Protein AF-A0ABD2LZQ4-F1 (afdb_monomer)

InterPro domains:
  IPR055937 Domain of unknown function DUF7515 [PF24359] (33-113)

Solvent-accessible surface area (backbone atoms only — not comparable to full-atom values): 9178 Å² total; per-residue (Å²): 135,81,89,85,83,87,80,88,77,83,78,74,74,76,78,70,75,54,80,58,60,62,54,53,48,51,51,50,51,54,54,51,51,50,52,49,51,52,52,52,54,46,49,53,29,59,74,35,86,90,30,27,74,32,71,66,57,44,47,53,52,42,27,72,76,69,74,50,64,60,50,63,50,31,39,74,74,72,32,97,34,43,66,52,49,56,70,29,80,91,30,60,78,41,53,44,80,44,73,44,97,88,71,45,42,33,41,26,46,42,73,49,84,91,46,41,62,61,54,52,51,51,52,52,52,49,54,52,51,53,52,50,52,51,53,52,53,54,51,53,56,53,63,67,66,70,76,74,81,81,82,88,126

Sequence (153 aa):
MSSRFSTSDESSSSSRCSPNSYFDFVSGILSNQLKKFRSQIFQTLQSQFLGYESLSSLINAFVSDYGFDPVIRAKAFGYYSLYEFLASDYMKGLVFINFKDNGEAIFKAIPGDESKHIFIEQRIWHYYREKKSHQLFRRRCRSIGSHNGRPNF

Radius of gyration: 30.27 Å; Cα contacts (8 Å, |Δi|>4): 108; chains: 1; bounding box: 125×45×64 Å

Structure (mmCIF, N/CA/C/O backbone):
data_AF-A0ABD2LZQ4-F1
#
_entry.id   AF-A0ABD2LZQ4-F1
#
loop_
_atom_site.group_PDB
_atom_site.id
_atom_site.type_symbol
_atom_site.label_atom_id
_atom_site.label_alt_id
_atom_site.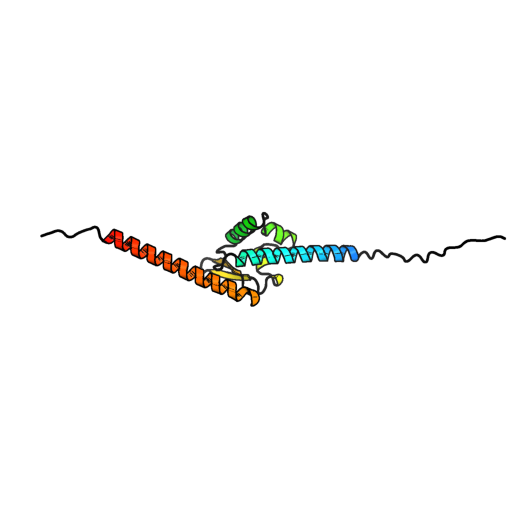label_comp_id
_atom_site.label_asym_id
_atom_site.label_entity_id
_atom_site.label_seq_id
_atom_site.pdbx_PDB_ins_code
_atom_site.Cartn_x
_atom_site.Cartn_y
_atom_site.Cartn_z
_atom_site.occupancy
_atom_site.B_iso_or_equiv
_atom_site.auth_seq_id
_atom_site.auth_comp_id
_atom_site.auth_asym_id
_atom_site.auth_atom_id
_atom_site.pdbx_PDB_model_num
ATOM 1 N N . MET A 1 1 ? 79.810 -10.611 -15.199 1.00 37.62 1 MET A N 1
ATOM 2 C CA . MET A 1 1 ? 79.661 -9.973 -16.523 1.00 37.62 1 MET A CA 1
ATOM 3 C C . MET A 1 1 ? 78.439 -10.564 -17.212 1.00 37.62 1 MET A C 1
ATOM 5 O O . MET A 1 1 ? 78.329 -11.779 -17.222 1.00 37.62 1 MET A O 1
ATOM 9 N N . SER A 1 2 ? 77.568 -9.674 -17.709 1.00 38.22 2 SER A N 1
ATOM 10 C CA . SER A 1 2 ? 76.556 -9.797 -18.784 1.00 38.22 2 SER A CA 1
ATOM 11 C C . SER A 1 2 ? 75.578 -10.984 -18.777 1.00 38.22 2 SER A C 1
ATOM 13 O O . SER A 1 2 ? 75.966 -12.113 -19.026 1.00 38.22 2 SER A O 1
ATOM 15 N N . SER A 1 3 ? 74.305 -10.745 -18.417 1.00 39.12 3 SER A N 1
ATOM 16 C CA . SER A 1 3 ? 73.152 -10.381 -19.292 1.00 39.12 3 SER A CA 1
ATOM 17 C C . SER A 1 3 ? 72.548 -11.612 -19.995 1.00 39.12 3 SER A C 1
ATOM 19 O O . SER A 1 3 ? 73.292 -12.349 -20.624 1.00 39.12 3 SER A O 1
ATOM 21 N N . ARG A 1 4 ? 71.233 -11.868 -19.990 1.00 50.31 4 ARG A N 1
ATOM 22 C CA . ARG A 1 4 ? 70.192 -11.037 -20.626 1.00 50.31 4 ARG A CA 1
ATOM 23 C C . ARG A 1 4 ? 68.776 -11.345 -20.107 1.00 50.31 4 ARG A C 1
ATOM 25 O O . ARG A 1 4 ? 68.478 -12.455 -19.687 1.00 50.31 4 ARG A O 1
ATOM 32 N N . PHE A 1 5 ? 67.950 -10.308 -20.212 1.00 47.84 5 PHE A N 1
ATOM 33 C CA . PHE A 1 5 ? 66.497 -10.220 -20.052 1.00 47.84 5 PHE A CA 1
ATOM 34 C C . PHE A 1 5 ? 65.689 -10.900 -21.181 1.00 47.84 5 PHE A C 1
ATOM 36 O O . PHE A 1 5 ? 66.214 -11.094 -22.278 1.00 47.84 5 PHE A O 1
ATOM 43 N N . SER A 1 6 ? 64.382 -11.047 -20.897 1.00 41.19 6 SER A N 1
ATOM 44 C CA . SER A 1 6 ? 63.215 -11.232 -21.792 1.00 41.19 6 SER A CA 1
ATOM 45 C C . SER A 1 6 ? 62.926 -12.673 -22.246 1.00 41.19 6 SER A C 1
ATOM 47 O O . SER A 1 6 ? 63.803 -13.367 -22.735 1.00 41.19 6 SER A O 1
ATOM 49 N N . THR A 1 7 ? 61.701 -13.186 -22.116 1.00 43.28 7 THR A N 1
ATOM 50 C CA . THR A 1 7 ? 60.452 -12.603 -22.637 1.00 43.28 7 THR A CA 1
ATOM 51 C C . THR A 1 7 ? 59.220 -13.007 -21.822 1.00 43.28 7 THR A C 1
ATOM 53 O O . THR A 1 7 ? 59.139 -14.092 -21.255 1.00 43.28 7 THR A O 1
ATOM 56 N N . SER A 1 8 ? 58.282 -12.068 -21.766 1.00 48.47 8 SER A N 1
ATOM 57 C CA . SER A 1 8 ? 56.911 -12.201 -21.299 1.00 48.47 8 SER A CA 1
ATOM 58 C C . SER A 1 8 ? 56.132 -13.171 -22.184 1.00 48.47 8 SER A C 1
ATOM 60 O O . SER A 1 8 ? 56.178 -13.015 -23.399 1.00 48.47 8 SER A O 1
ATOM 62 N N . ASP A 1 9 ? 55.343 -14.061 -21.586 1.00 47.47 9 ASP A N 1
ATOM 63 C CA . ASP A 1 9 ? 54.133 -14.561 -22.234 1.00 47.47 9 ASP A CA 1
ATOM 64 C C . ASP A 1 9 ? 52.939 -14.192 -21.359 1.00 47.47 9 ASP A C 1
ATOM 66 O O . ASP A 1 9 ? 52.665 -14.774 -20.305 1.00 47.47 9 ASP A O 1
ATOM 70 N N . GLU A 1 10 ? 52.257 -13.142 -21.811 1.00 49.28 10 GLU A N 1
ATOM 71 C CA . GLU A 1 10 ? 50.905 -12.809 -21.414 1.00 49.28 10 GLU A CA 1
ATOM 72 C C . GLU A 1 10 ? 50.002 -13.994 -21.759 1.00 49.28 10 GLU A C 1
ATOM 74 O O . GLU A 1 10 ? 49.526 -14.141 -22.882 1.00 49.28 10 GLU A O 1
ATOM 79 N N . SER A 1 11 ? 49.699 -14.836 -20.774 1.00 43.41 11 SER A N 1
ATOM 80 C CA . SER A 1 11 ? 48.444 -15.574 -20.832 1.00 43.41 11 SER A CA 1
ATOM 81 C C . SER A 1 11 ? 47.339 -14.557 -20.615 1.00 43.41 11 SER A C 1
ATOM 83 O O . SER A 1 11 ? 46.961 -14.260 -19.482 1.00 43.41 11 SER A O 1
ATOM 85 N N . SER A 1 12 ? 46.883 -13.980 -21.727 1.00 49.00 12 SER A N 1
ATOM 86 C CA . SER A 1 12 ? 45.681 -13.174 -21.823 1.00 49.00 12 SER A CA 1
ATOM 87 C C . SER A 1 12 ? 44.546 -13.961 -21.176 1.00 49.00 12 SER A C 1
ATOM 89 O O . SER A 1 12 ? 43.913 -14.816 -21.800 1.00 49.00 12 SER A O 1
ATOM 91 N N . SER A 1 13 ? 44.285 -13.692 -19.897 1.00 44.50 13 SER A N 1
ATOM 92 C CA . SER A 1 13 ? 43.006 -14.026 -19.309 1.00 44.50 13 SER A CA 1
ATOM 93 C C . SER A 1 13 ? 42.024 -13.158 -20.067 1.00 44.50 13 SER A C 1
ATOM 95 O O . SER A 1 13 ? 41.920 -11.951 -19.863 1.00 44.50 13 SER A O 1
ATOM 97 N N . SER A 1 14 ? 41.379 -13.773 -21.056 1.00 46.53 14 SER A N 1
ATOM 98 C CA . SER A 1 14 ? 40.244 -13.187 -21.730 1.00 46.53 14 SER A CA 1
ATOM 99 C C . SER A 1 14 ? 39.285 -12.774 -20.622 1.00 46.53 14 SER A C 1
ATOM 101 O O . SER A 1 14 ? 38.585 -13.627 -20.062 1.00 46.53 14 SER A O 1
ATOM 103 N N . SER A 1 15 ? 39.267 -11.488 -20.271 1.00 43.12 15 SER A N 1
ATOM 104 C CA . SER A 1 15 ? 38.146 -10.895 -19.575 1.00 43.12 15 SER A CA 1
ATOM 105 C C . SER A 1 15 ? 37.020 -10.936 -20.594 1.00 43.12 15 SER A C 1
ATOM 107 O O . SER A 1 15 ? 36.720 -10.003 -21.333 1.00 43.12 15 SER A O 1
ATOM 109 N N . ARG A 1 16 ? 36.408 -12.119 -20.686 1.00 44.91 16 ARG A N 1
ATOM 110 C CA . ARG A 1 16 ? 35.049 -12.261 -21.156 1.00 44.91 16 ARG A CA 1
ATOM 111 C C . ARG A 1 16 ? 34.251 -11.439 -20.158 1.00 44.91 16 ARG A C 1
ATOM 113 O O . ARG A 1 16 ? 33.797 -11.967 -19.144 1.00 44.91 16 ARG A O 1
ATOM 120 N N . CYS A 1 17 ? 34.150 -10.134 -20.406 1.00 44.75 17 CYS A N 1
ATOM 121 C CA . CYS A 1 17 ? 33.062 -9.310 -19.920 1.00 44.75 17 CYS A CA 1
ATOM 122 C C . CYS A 1 17 ? 31.813 -10.022 -20.414 1.00 44.75 17 CYS A C 1
ATOM 124 O O . CYS A 1 17 ? 31.385 -9.860 -21.554 1.00 44.75 17 CYS A O 1
ATOM 126 N N . SER A 1 18 ? 31.340 -10.951 -19.589 1.00 47.12 18 SER A N 1
ATOM 127 C CA . SER A 1 18 ? 30.172 -11.742 -19.890 1.00 47.12 18 SER A CA 1
ATOM 128 C C . SER A 1 18 ? 29.033 -10.733 -19.935 1.00 47.12 18 SER A C 1
ATOM 130 O O . SER A 1 18 ? 28.819 -10.050 -18.931 1.00 47.12 18 SER A O 1
ATOM 132 N N . PRO A 1 19 ? 28.319 -10.595 -21.061 1.00 50.84 19 PRO A N 1
ATOM 133 C CA . PRO A 1 19 ? 27.265 -9.591 -21.218 1.00 50.84 19 PRO A CA 1
ATOM 134 C C . PRO A 1 19 ? 26.130 -9.727 -20.182 1.00 50.84 19 PRO A C 1
ATOM 136 O O . PRO A 1 19 ? 25.317 -8.819 -20.039 1.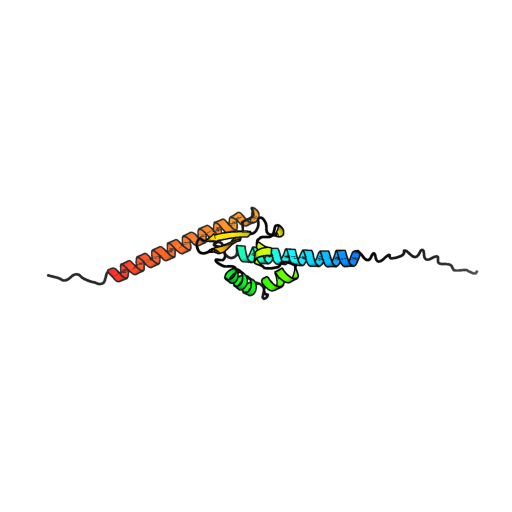00 50.84 19 PRO A O 1
ATOM 139 N N . ASN A 1 20 ? 26.125 -10.807 -19.391 1.00 53.94 20 ASN A N 1
ATOM 140 C CA . ASN A 1 20 ? 25.245 -11.006 -18.243 1.00 53.94 20 ASN A CA 1
ATOM 141 C C . ASN A 1 20 ? 25.549 -10.124 -17.020 1.00 53.94 20 ASN A C 1
ATOM 143 O O . ASN A 1 20 ? 24.614 -9.808 -16.294 1.00 53.94 20 ASN A O 1
ATOM 147 N N . SER A 1 21 ? 26.785 -9.664 -16.773 1.00 63.16 21 SER A N 1
ATOM 148 C CA . SER A 1 21 ? 27.085 -9.002 -15.484 1.00 63.16 21 SER A CA 1
ATOM 149 C C . SER A 1 21 ? 26.394 -7.642 -15.322 1.00 63.16 21 SER A C 1
ATOM 151 O O . SER A 1 21 ? 26.048 -7.248 -14.210 1.00 63.16 21 SER A O 1
ATOM 153 N N . TYR A 1 22 ? 26.172 -6.921 -16.426 1.00 60.66 22 TYR A N 1
ATOM 154 C CA . TYR A 1 22 ? 25.421 -5.664 -16.422 1.00 60.66 22 TYR A CA 1
ATOM 155 C C . TYR A 1 22 ? 23.925 -5.910 -16.216 1.00 60.66 22 TYR A C 1
ATOM 157 O O . TYR A 1 22 ? 23.288 -5.209 -15.433 1.00 60.66 22 TYR A O 1
ATOM 165 N N . PHE A 1 23 ? 23.371 -6.932 -16.875 1.00 66.44 23 PHE A N 1
ATOM 166 C CA . PHE A 1 23 ? 21.966 -7.299 -16.722 1.00 66.44 23 PHE A CA 1
ATOM 167 C C . PHE A 1 23 ? 21.662 -7.778 -15.297 1.00 66.44 23 PHE A C 1
ATOM 169 O O . PHE A 1 23 ? 20.668 -7.352 -14.709 1.00 66.44 23 PHE A O 1
ATOM 176 N N . ASP A 1 24 ? 22.555 -8.569 -14.702 1.00 68.88 24 ASP A N 1
ATOM 177 C CA . ASP A 1 24 ? 22.450 -9.025 -13.313 1.00 68.88 24 ASP A CA 1
ATOM 178 C C . ASP A 1 24 ? 22.547 -7.852 -12.324 1.00 68.88 24 ASP A C 1
ATOM 180 O O . ASP A 1 24 ? 21.774 -7.769 -11.367 1.00 68.88 24 ASP A O 1
ATOM 184 N N . PHE A 1 25 ? 23.438 -6.888 -12.580 1.00 69.50 25 PHE A N 1
ATOM 185 C CA . PHE A 1 25 ? 23.567 -5.674 -11.770 1.00 69.50 25 PHE A CA 1
ATOM 186 C C . PHE A 1 25 ? 22.326 -4.773 -11.851 1.00 69.50 25 PHE A C 1
ATOM 188 O O . PHE A 1 25 ? 21.798 -4.346 -10.821 1.00 69.50 25 PHE A O 1
ATOM 195 N N . VAL A 1 26 ? 21.823 -4.510 -13.061 1.00 68.31 26 VAL A N 1
ATOM 196 C CA . VAL A 1 26 ? 20.615 -3.700 -13.292 1.00 68.31 26 VAL A CA 1
ATOM 197 C C . VAL A 1 26 ? 19.385 -4.378 -12.689 1.00 68.31 26 VAL A C 1
ATOM 199 O O . VAL A 1 26 ? 18.600 -3.719 -12.003 1.00 68.31 26 VAL A O 1
ATOM 202 N N . SER A 1 27 ? 19.261 -5.697 -12.849 1.00 69.38 27 SER A N 1
ATOM 203 C CA . SER A 1 27 ? 18.219 -6.505 -12.202 1.00 69.38 27 SER A CA 1
ATOM 204 C C . SER A 1 27 ? 18.321 -6.433 -10.677 1.00 69.38 27 SER A C 1
ATOM 206 O O . SER A 1 27 ? 17.313 -6.255 -9.989 1.00 69.38 27 SER A O 1
ATOM 208 N N . GLY A 1 28 ? 19.542 -6.471 -10.136 1.00 75.44 28 GLY A N 1
ATOM 209 C CA . GLY A 1 28 ? 19.817 -6.267 -8.716 1.00 75.44 28 GLY A CA 1
ATOM 210 C C . GLY A 1 28 ? 19.331 -4.906 -8.212 1.00 75.44 28 GLY A C 1
ATOM 211 O O . GLY A 1 28 ? 18.591 -4.844 -7.226 1.00 75.44 28 GLY A O 1
ATOM 212 N N . ILE A 1 29 ? 19.665 -3.818 -8.910 1.00 77.69 29 ILE A N 1
ATOM 213 C CA . ILE A 1 29 ? 19.224 -2.459 -8.555 1.00 77.69 29 ILE A CA 1
ATOM 214 C C . ILE A 1 29 ? 17.702 -2.335 -8.612 1.00 77.69 29 ILE A C 1
ATOM 216 O O . ILE A 1 29 ? 17.099 -1.856 -7.649 1.00 77.69 29 ILE A O 1
ATOM 220 N N . LEU A 1 30 ? 17.078 -2.773 -9.708 1.00 76.38 30 LEU A N 1
ATOM 221 C CA . LEU A 1 30 ? 15.624 -2.729 -9.880 1.00 76.38 30 LEU A CA 1
ATOM 222 C C . LEU A 1 30 ? 14.919 -3.505 -8.766 1.00 76.38 30 LEU A C 1
ATOM 224 O O . LEU A 1 30 ? 13.976 -2.992 -8.162 1.00 76.38 30 LEU A O 1
ATOM 228 N N . SER A 1 31 ? 15.430 -4.689 -8.414 1.00 86.19 31 SER A N 1
ATOM 229 C CA . SER A 1 31 ? 14.885 -5.492 -7.317 1.00 86.19 31 SER A CA 1
ATOM 230 C C . SER A 1 31 ? 14.995 -4.782 -5.962 1.00 86.19 31 SER A C 1
ATOM 232 O O . SER A 1 31 ? 14.064 -4.830 -5.157 1.00 86.19 31 SER A O 1
ATOM 234 N N . ASN A 1 32 ? 16.096 -4.068 -5.711 1.00 91.94 32 ASN A N 1
ATOM 235 C CA . ASN A 1 32 ? 16.297 -3.321 -4.471 1.00 91.94 32 ASN A CA 1
ATOM 236 C C . ASN A 1 32 ? 15.392 -2.089 -4.395 1.00 91.94 32 ASN A C 1
ATOM 238 O O . ASN A 1 32 ? 14.821 -1.811 -3.339 1.00 91.94 32 ASN A O 1
ATOM 242 N N . GLN A 1 33 ? 15.214 -1.373 -5.505 1.00 94.12 33 GLN A N 1
ATOM 243 C CA . GLN A 1 33 ? 14.285 -0.247 -5.566 1.00 94.12 33 GLN A CA 1
ATOM 244 C C . GLN A 1 33 ? 12.832 -0.702 -5.396 1.00 94.12 33 GLN A C 1
ATOM 246 O O . GLN A 1 33 ? 12.085 -0.055 -4.662 1.00 94.12 33 GLN A O 1
ATOM 251 N N . LEU A 1 34 ? 12.445 -1.834 -5.991 1.00 94.56 34 LEU A N 1
ATOM 252 C CA . LEU A 1 34 ? 11.115 -2.418 -5.819 1.00 94.56 34 LEU A CA 1
ATOM 253 C C . LEU A 1 34 ? 10.871 -2.857 -4.366 1.00 94.56 34 LEU A C 1
ATOM 255 O O . LEU A 1 34 ? 9.823 -2.551 -3.798 1.00 94.56 34 LEU A O 1
ATOM 259 N N . LYS A 1 35 ? 11.861 -3.494 -3.722 1.00 94.88 35 LYS A N 1
ATOM 260 C CA . LYS A 1 35 ? 11.807 -3.826 -2.285 1.00 94.88 35 LYS A CA 1
ATOM 261 C C . LYS A 1 35 ? 11.642 -2.576 -1.424 1.00 94.88 35 LYS A C 1
ATOM 263 O O . LYS A 1 35 ? 10.816 -2.572 -0.515 1.00 94.88 35 LYS A O 1
ATOM 268 N N . LYS A 1 36 ? 12.398 -1.511 -1.717 1.00 96.25 36 LYS A N 1
ATOM 269 C CA . LYS A 1 36 ? 12.283 -0.230 -1.006 1.00 96.25 36 LYS A CA 1
ATOM 270 C C . LYS A 1 36 ? 10.890 0.370 -1.178 1.00 96.25 36 LYS A C 1
ATOM 272 O O . LYS A 1 36 ? 10.282 0.750 -0.184 1.00 96.25 36 LYS A O 1
ATOM 277 N N . PHE A 1 37 ? 10.371 0.392 -2.404 1.00 97.06 37 PHE A N 1
ATOM 278 C CA . PHE A 1 37 ? 9.029 0.887 -2.699 1.00 97.06 37 PHE A CA 1
ATOM 279 C C . PHE A 1 37 ? 7.949 0.103 -1.941 1.00 97.06 37 PHE A C 1
ATOM 281 O O . PHE A 1 37 ? 7.089 0.705 -1.301 1.00 97.06 37 PHE A O 1
ATOM 288 N N . ARG A 1 38 ? 8.049 -1.232 -1.909 1.00 96.00 38 ARG A N 1
ATOM 289 C CA . ARG A 1 38 ? 7.184 -2.082 -1.079 1.00 96.00 38 ARG A CA 1
ATOM 290 C C . ARG A 1 38 ? 7.233 -1.688 0.393 1.00 96.00 38 ARG A C 1
ATOM 292 O O . ARG A 1 38 ? 6.182 -1.529 1.009 1.00 96.00 38 ARG A O 1
ATOM 299 N N . SER A 1 39 ? 8.430 -1.547 0.958 1.00 95.38 39 SER A N 1
ATOM 300 C CA . SER A 1 39 ? 8.588 -1.179 2.367 1.00 95.38 39 SER A CA 1
ATOM 301 C C . SER A 1 39 ? 7.979 0.187 2.670 1.00 95.38 39 SER A C 1
ATOM 303 O O . SER A 1 39 ? 7.324 0.330 3.693 1.00 95.38 39 SER A O 1
ATOM 305 N N . GLN A 1 40 ? 8.138 1.162 1.772 1.00 96.94 40 GLN A N 1
ATOM 306 C CA . GLN A 1 40 ? 7.539 2.491 1.913 1.00 96.94 40 GLN A CA 1
ATOM 307 C C . GLN A 1 40 ? 6.008 2.423 1.907 1.00 96.94 40 GLN A C 1
ATOM 309 O O . GLN A 1 40 ? 5.363 2.953 2.804 1.00 96.94 40 GLN A O 1
ATOM 314 N N . ILE A 1 41 ? 5.420 1.696 0.951 1.00 96.88 41 ILE A N 1
ATOM 315 C CA . ILE A 1 41 ? 3.963 1.506 0.883 1.00 96.88 41 ILE A CA 1
ATOM 316 C C . ILE A 1 41 ? 3.442 0.849 2.164 1.00 96.88 41 ILE A C 1
ATOM 318 O O . ILE A 1 41 ? 2.442 1.286 2.733 1.00 96.88 41 ILE A O 1
ATOM 322 N N . PHE A 1 42 ? 4.130 -0.189 2.638 1.00 95.06 42 PHE A N 1
ATOM 323 C CA . PHE A 1 42 ? 3.743 -0.884 3.858 1.00 95.06 42 PHE A CA 1
ATOM 324 C C . PHE A 1 42 ? 3.877 0.003 5.102 1.00 95.06 42 PHE A C 1
ATOM 326 O O . PHE A 1 42 ? 2.975 0.010 5.933 1.00 95.06 42 PHE A O 1
ATOM 333 N N . GLN A 1 43 ? 4.941 0.801 5.210 1.00 93.19 43 GLN A N 1
ATOM 334 C CA . GLN A 1 43 ? 5.121 1.764 6.300 1.00 93.19 43 GLN A CA 1
ATOM 335 C C . GLN A 1 43 ? 4.019 2.826 6.320 1.00 93.19 43 GLN A C 1
ATOM 337 O O . GLN A 1 43 ? 3.461 3.092 7.385 1.00 93.19 43 GLN A O 1
ATOM 342 N N . THR A 1 44 ? 3.637 3.373 5.161 1.00 95.56 44 THR A N 1
ATOM 343 C CA . THR A 1 44 ? 2.484 4.281 5.073 1.00 95.56 44 THR A CA 1
ATOM 344 C C . THR A 1 44 ? 1.224 3.595 5.593 1.00 95.56 44 THR A C 1
ATOM 346 O O . THR A 1 44 ? 0.553 4.132 6.469 1.00 95.56 44 THR A O 1
ATOM 349 N N . LEU A 1 45 ? 0.940 2.361 5.160 1.00 94.12 45 LEU A N 1
ATOM 350 C CA . LEU A 1 45 ? -0.203 1.582 5.657 1.00 94.12 45 LEU A CA 1
ATOM 351 C C . LEU A 1 45 ? -0.157 1.321 7.174 1.00 94.12 45 LEU A C 1
ATOM 353 O O . LEU A 1 45 ? -1.205 1.288 7.814 1.00 94.12 45 LEU A O 1
ATOM 357 N N . GLN A 1 46 ? 1.031 1.150 7.758 1.00 91.50 46 GLN A N 1
ATOM 358 C CA . GLN A 1 46 ? 1.225 0.965 9.204 1.00 91.50 46 GLN A CA 1
ATOM 359 C C . GLN A 1 46 ? 1.049 2.254 10.018 1.00 91.50 46 GLN A C 1
ATOM 361 O O . GLN A 1 46 ? 0.771 2.189 11.218 1.00 91.50 46 GLN A O 1
ATOM 366 N N . SER A 1 47 ? 1.204 3.422 9.391 1.00 89.88 47 SER A N 1
ATOM 367 C CA . SER A 1 47 ? 1.053 4.714 10.069 1.00 89.88 47 SER A CA 1
ATOM 368 C C . SER A 1 47 ? -0.386 4.967 10.541 1.00 89.88 47 SER A C 1
ATOM 370 O O . SER A 1 47 ? -0.608 5.684 11.518 1.00 89.88 47 SER A O 1
ATOM 372 N N . GLN A 1 48 ? -1.365 4.326 9.894 1.00 88.19 48 GLN A N 1
ATOM 373 C CA . GLN A 1 48 ? -2.782 4.477 10.189 1.00 88.19 48 GLN A CA 1
ATOM 374 C C . GLN A 1 48 ? -3.431 3.122 10.491 1.00 88.19 48 GLN A C 1
ATOM 376 O O . GLN A 1 48 ? -3.851 2.400 9.592 1.00 88.19 48 GLN A O 1
ATOM 381 N N . PHE A 1 49 ? -3.599 2.811 11.781 1.00 84.38 49 PHE A N 1
ATOM 382 C CA . PHE A 1 49 ? -4.200 1.552 12.253 1.00 84.38 49 PHE A CA 1
ATOM 383 C C . PHE A 1 49 ? -5.567 1.230 11.620 1.00 84.38 49 PHE A C 1
ATOM 385 O O . PHE A 1 49 ? -5.850 0.082 11.274 1.00 84.38 49 PHE A O 1
ATOM 392 N N . LEU A 1 50 ? -6.435 2.238 11.469 1.00 87.00 50 LEU A N 1
ATOM 393 C CA . LEU A 1 50 ? -7.754 2.064 10.849 1.00 87.00 50 LEU A CA 1
ATOM 394 C C . LEU A 1 50 ? -7.686 1.811 9.336 1.00 87.00 50 LEU A C 1
ATOM 396 O O . LEU A 1 50 ? -8.700 1.453 8.736 1.00 87.00 50 LEU A O 1
ATOM 400 N N . GLY A 1 51 ? -6.510 1.960 8.733 1.00 92.25 51 GLY A N 1
ATOM 401 C CA . GLY A 1 51 ? -6.313 1.965 7.296 1.00 92.25 51 GLY A CA 1
ATOM 402 C C . GLY A 1 51 ? -6.763 3.258 6.632 1.00 92.25 51 GLY A C 1
ATOM 403 O O . GLY A 1 51 ? -7.253 4.192 7.270 1.00 92.25 51 GLY A O 1
ATOM 404 N N . TYR A 1 52 ? -6.604 3.270 5.316 1.00 95.00 52 TYR A N 1
ATOM 405 C CA . TYR A 1 52 ? -6.998 4.356 4.434 1.00 95.00 52 TYR A CA 1
ATOM 406 C C . TYR A 1 52 ? -8.323 4.019 3.773 1.00 95.00 52 TYR A C 1
ATOM 408 O O . TYR A 1 52 ? -8.474 2.948 3.193 1.00 95.00 52 TYR A O 1
ATOM 416 N N . GLU A 1 53 ? -9.287 4.931 3.859 1.00 93.12 53 GLU A N 1
ATOM 417 C CA . GLU A 1 53 ? -10.654 4.697 3.377 1.00 93.12 53 GLU A CA 1
ATOM 418 C C . GLU A 1 53 ? -10.809 4.769 1.853 1.00 93.12 53 GLU A C 1
ATOM 420 O O . GLU A 1 53 ? -11.884 4.483 1.337 1.00 93.12 53 GLU A O 1
ATOM 425 N N . SER A 1 54 ? -9.759 5.172 1.137 1.00 92.94 54 SER A N 1
ATOM 426 C CA . SER A 1 54 ? -9.716 5.170 -0.321 1.00 92.94 54 SER A CA 1
ATOM 427 C C . SER A 1 54 ? -8.278 5.041 -0.817 1.00 92.94 54 SER A C 1
ATOM 429 O O . SER A 1 54 ? -7.316 5.302 -0.090 1.00 92.94 54 SER A O 1
ATOM 431 N N . LEU A 1 55 ? -8.120 4.684 -2.094 1.00 93.81 55 LEU A N 1
ATOM 432 C CA . LEU A 1 55 ? -6.804 4.666 -2.729 1.00 93.81 55 LEU A CA 1
ATOM 433 C C . LEU A 1 55 ? -6.205 6.081 -2.787 1.00 93.81 55 LEU A C 1
ATOM 435 O O . LEU A 1 55 ? -5.006 6.254 -2.601 1.00 93.81 55 LEU A O 1
ATOM 439 N N . SER A 1 56 ? -7.045 7.101 -2.984 1.00 94.94 56 SER A N 1
ATOM 440 C CA . SER A 1 56 ? -6.627 8.504 -3.021 1.00 94.94 56 SER A CA 1
ATOM 441 C C . SER A 1 56 ? -6.068 8.989 -1.683 1.00 94.94 56 SER A C 1
ATOM 443 O O . SER A 1 56 ? -5.056 9.686 -1.675 1.00 94.94 56 SER A O 1
ATOM 445 N N . SER A 1 57 ? -6.673 8.615 -0.549 1.00 95.75 57 SER A N 1
ATOM 446 C CA . SER A 1 57 ? -6.138 9.010 0.762 1.00 95.75 57 SER A CA 1
ATOM 447 C C . SER A 1 57 ? -4.801 8.331 1.067 1.00 95.75 57 SER A C 1
ATOM 449 O O . SER A 1 57 ? -3.906 8.989 1.595 1.00 95.75 57 SER A O 1
ATOM 451 N N . LEU A 1 58 ? -4.626 7.070 0.654 1.00 96.88 58 LEU A N 1
ATOM 452 C CA . LEU A 1 58 ? -3.335 6.378 0.721 1.00 96.88 58 LEU A CA 1
ATOM 453 C C . LEU A 1 58 ? -2.270 7.066 -0.146 1.00 96.88 58 LEU A C 1
ATOM 455 O O . LEU A 1 58 ? -1.159 7.300 0.324 1.00 96.88 58 LEU A O 1
ATOM 459 N N . ILE A 1 59 ? -2.605 7.414 -1.394 1.00 97.31 59 ILE A N 1
ATOM 460 C CA . ILE A 1 59 ? -1.693 8.118 -2.311 1.00 97.31 59 ILE A CA 1
ATOM 461 C C . ILE A 1 59 ? -1.249 9.448 -1.701 1.00 97.31 59 ILE A C 1
ATOM 463 O O . ILE A 1 59 ? -0.055 9.729 -1.663 1.00 97.31 59 ILE A O 1
ATOM 467 N N . ASN A 1 60 ? -2.186 10.243 -1.184 1.00 97.25 60 ASN A N 1
ATOM 468 C CA . ASN A 1 60 ? -1.871 11.545 -0.597 1.00 97.25 60 ASN A CA 1
ATOM 469 C C . ASN A 1 60 ? -0.944 11.421 0.618 1.00 97.25 60 ASN A C 1
ATOM 471 O O . ASN A 1 60 ? 0.009 12.190 0.733 1.00 97.25 60 ASN A O 1
ATOM 475 N N . ALA A 1 61 ? -1.190 10.446 1.498 1.00 96.75 61 ALA A N 1
ATOM 476 C CA . ALA A 1 61 ? -0.313 10.190 2.638 1.00 96.75 61 ALA A CA 1
ATOM 477 C C . ALA A 1 61 ? 1.089 9.764 2.186 1.00 96.75 61 ALA A C 1
ATOM 479 O O . ALA A 1 61 ? 2.082 10.333 2.627 1.00 96.75 61 ALA A O 1
ATOM 480 N N . PHE A 1 62 ? 1.173 8.848 1.221 1.00 98.06 62 PHE A N 1
ATOM 481 C CA . PHE A 1 62 ? 2.450 8.411 0.666 1.00 98.06 62 PHE A CA 1
ATOM 482 C C . PHE A 1 62 ? 3.241 9.572 0.040 1.00 98.06 62 PHE A C 1
ATOM 484 O O . PHE A 1 62 ? 4.443 9.708 0.269 1.00 98.06 62 PHE A O 1
ATOM 491 N N . VAL A 1 63 ? 2.578 10.422 -0.750 1.00 97.81 63 VAL A N 1
ATOM 492 C CA . VAL A 1 63 ? 3.203 11.600 -1.371 1.00 97.81 63 VAL A CA 1
ATOM 493 C C . VAL A 1 63 ? 3.696 12.573 -0.302 1.00 97.81 63 VAL A C 1
ATOM 495 O O . VAL A 1 63 ? 4.791 13.111 -0.444 1.00 97.81 63 VAL A O 1
ATOM 498 N N . SER A 1 64 ? 2.930 12.769 0.774 1.00 97.00 64 SER A N 1
ATOM 499 C CA . SER A 1 64 ? 3.343 13.601 1.909 1.00 9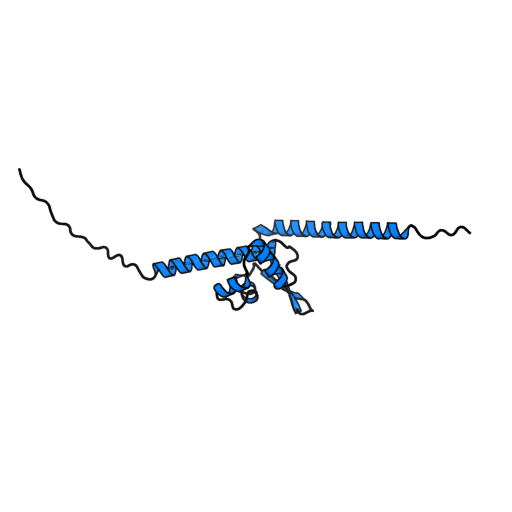7.00 64 SER A CA 1
ATOM 500 C C . SER A 1 64 ? 4.613 13.070 2.583 1.00 97.00 64 SER A C 1
ATOM 502 O O . SER A 1 64 ? 5.482 13.860 2.943 1.00 97.00 64 SER A O 1
ATOM 504 N N . ASP A 1 65 ? 4.736 11.751 2.731 1.00 96.06 65 ASP A N 1
ATOM 505 C CA . ASP A 1 65 ? 5.858 11.129 3.442 1.00 96.06 65 ASP A CA 1
ATOM 506 C C . ASP A 1 65 ? 7.131 11.028 2.586 1.00 96.06 65 ASP A C 1
ATOM 508 O O . ASP A 1 65 ? 8.245 11.147 3.102 1.00 96.06 65 ASP A O 1
ATOM 512 N N . TYR A 1 66 ? 6.991 10.798 1.275 1.00 97.25 66 TYR A N 1
ATOM 513 C CA . TYR A 1 66 ? 8.123 10.453 0.404 1.00 97.25 66 TYR A CA 1
ATOM 514 C C . TYR A 1 66 ? 8.363 11.415 -0.765 1.00 97.25 66 TYR A C 1
ATOM 516 O O . TYR A 1 66 ? 9.394 11.309 -1.431 1.00 97.25 66 TYR A O 1
ATOM 524 N N . GLY A 1 67 ? 7.446 12.346 -1.030 1.00 97.12 67 GLY A N 1
ATOM 525 C CA . GLY A 1 67 ? 7.611 13.397 -2.038 1.00 97.12 67 GLY A CA 1
ATOM 526 C C . GLY A 1 67 ? 7.486 12.941 -3.496 1.00 97.12 67 GLY A C 1
ATOM 527 O O . GLY A 1 67 ? 7.870 13.688 -4.393 1.00 97.12 67 GLY A O 1
ATOM 528 N N . PHE A 1 68 ? 6.973 11.735 -3.765 1.00 96.81 68 PHE A N 1
ATOM 529 C CA . PHE A 1 68 ? 6.736 11.251 -5.130 1.00 96.81 68 PHE A CA 1
ATOM 530 C C . PHE A 1 68 ? 5.437 10.453 -5.260 1.00 96.81 68 PHE A C 1
ATOM 532 O O . PHE A 1 68 ? 4.957 9.864 -4.294 1.00 96.81 68 PHE A O 1
ATOM 539 N N . ASP A 1 69 ? 4.892 10.409 -6.480 1.00 97.56 69 ASP A N 1
ATOM 540 C CA . ASP A 1 69 ? 3.641 9.712 -6.786 1.00 97.56 69 ASP A CA 1
ATOM 541 C C . ASP A 1 69 ? 3.845 8.178 -6.867 1.00 97.56 69 ASP A C 1
ATOM 543 O O . ASP A 1 69 ? 4.552 7.686 -7.764 1.00 97.56 69 ASP A O 1
ATOM 547 N N . PRO A 1 70 ? 3.215 7.393 -5.971 1.00 97.56 70 PRO A N 1
ATOM 548 C CA . PRO A 1 70 ? 3.320 5.937 -5.974 1.00 97.56 70 PRO A CA 1
ATOM 549 C C . PRO A 1 70 ? 2.669 5.286 -7.203 1.00 97.56 70 PRO A C 1
ATOM 551 O O . PRO A 1 70 ? 3.076 4.189 -7.586 1.00 97.56 70 PRO A O 1
ATOM 554 N N . VAL A 1 71 ? 1.708 5.938 -7.868 1.00 97.75 71 VAL A N 1
ATOM 555 C CA . VAL A 1 71 ? 1.078 5.439 -9.102 1.00 97.75 71 VAL A CA 1
ATOM 556 C C . VAL A 1 71 ? 2.085 5.436 -10.246 1.00 97.75 71 VAL A C 1
ATOM 558 O O . VAL A 1 71 ? 2.239 4.428 -10.939 1.00 97.75 71 VAL A O 1
ATOM 561 N N . ILE A 1 72 ? 2.812 6.543 -10.421 1.00 97.44 72 ILE A N 1
ATOM 562 C CA . ILE A 1 72 ? 3.874 6.655 -11.431 1.00 97.44 72 ILE A CA 1
ATOM 563 C C . ILE A 1 72 ? 4.985 5.645 -11.131 1.00 97.44 72 ILE A C 1
ATOM 565 O O . ILE A 1 72 ? 5.528 5.016 -12.043 1.00 97.44 72 ILE A O 1
ATOM 569 N N . ARG A 1 73 ? 5.314 5.448 -9.849 1.00 96.62 73 ARG A N 1
ATOM 570 C CA . ARG A 1 73 ? 6.345 4.487 -9.451 1.00 96.62 73 ARG A CA 1
ATOM 571 C C . ARG A 1 73 ? 5.944 3.034 -9.683 1.00 96.62 73 ARG A C 1
ATOM 573 O O . ARG A 1 73 ? 6.755 2.296 -10.230 1.00 96.62 73 ARG A O 1
ATOM 580 N N . ALA A 1 74 ? 4.716 2.639 -9.357 1.00 96.94 74 ALA A N 1
ATOM 581 C CA . ALA A 1 74 ? 4.212 1.299 -9.657 1.00 96.94 74 ALA A CA 1
ATOM 582 C C . ALA A 1 74 ? 4.279 1.001 -11.166 1.00 96.94 74 ALA A C 1
ATOM 584 O O . ALA A 1 74 ? 4.790 -0.044 -11.566 1.00 96.94 74 ALA A O 1
ATOM 585 N N . LYS A 1 75 ? 3.881 1.962 -12.011 1.00 96.62 75 LYS A N 1
ATOM 586 C CA . LYS A 1 75 ? 3.989 1.836 -13.475 1.00 96.62 75 LYS A CA 1
ATOM 587 C C . LYS A 1 75 ? 5.422 1.671 -13.965 1.00 96.62 75 LYS A C 1
ATOM 589 O O . LYS A 1 75 ? 5.673 0.858 -14.847 1.00 96.62 75 LYS A O 1
ATOM 594 N N . ALA A 1 76 ? 6.375 2.381 -13.363 1.00 94.94 76 ALA A N 1
ATOM 595 C CA . ALA A 1 76 ? 7.793 2.224 -13.692 1.00 94.94 76 ALA A CA 1
ATOM 596 C C . ALA A 1 76 ? 8.345 0.821 -13.366 1.00 94.94 76 ALA A C 1
ATOM 598 O O . ALA A 1 76 ? 9.345 0.416 -13.949 1.00 94.94 76 ALA A O 1
ATOM 599 N N . PHE A 1 77 ? 7.691 0.079 -12.466 1.00 94.31 77 PHE A N 1
ATOM 600 C CA . PHE A 1 77 ? 8.007 -1.319 -12.162 1.00 94.31 77 PHE A CA 1
ATOM 601 C C . PHE A 1 77 ? 7.169 -2.333 -12.959 1.00 94.31 77 PHE A C 1
ATOM 603 O O . PHE A 1 77 ? 7.283 -3.529 -12.708 1.00 94.31 77 PHE A O 1
ATOM 610 N N . GLY A 1 78 ? 6.355 -1.880 -13.918 1.00 94.50 78 GLY A N 1
ATOM 611 C CA . GLY A 1 78 ? 5.600 -2.749 -14.825 1.00 94.50 78 GLY A CA 1
ATOM 612 C C . GLY A 1 78 ? 4.174 -3.088 -14.386 1.00 94.50 78 GLY A C 1
ATOM 613 O O . GLY A 1 78 ? 3.528 -3.888 -15.052 1.00 94.50 78 GLY A O 1
ATOM 614 N N . TYR A 1 79 ? 3.661 -2.481 -13.314 1.00 96.38 79 TYR A N 1
ATOM 615 C CA . TYR A 1 79 ? 2.260 -2.642 -12.909 1.00 96.38 79 TYR A CA 1
ATOM 616 C C . TYR A 1 79 ? 1.359 -1.666 -13.688 1.00 96.38 79 TYR A C 1
ATOM 618 O O . TYR A 1 79 ? 1.691 -0.491 -13.842 1.00 96.38 79 TYR A O 1
ATOM 626 N N . TYR A 1 80 ? 0.184 -2.100 -14.137 1.00 96.19 80 TYR A N 1
ATOM 627 C CA . TYR A 1 80 ? -0.835 -1.261 -14.776 1.00 96.19 80 TYR A CA 1
ATOM 628 C C . TYR A 1 80 ? -1.352 -0.160 -13.840 1.00 96.19 80 TYR A C 1
ATOM 630 O O . TYR A 1 80 ? -1.665 0.951 -14.283 1.00 96.19 80 TYR A O 1
ATOM 638 N N . SER A 1 81 ? -1.443 -0.445 -12.537 1.00 96.19 81 SER A N 1
ATOM 639 C CA . SER A 1 81 ? -1.923 0.510 -11.533 1.00 96.19 81 SER A CA 1
ATOM 640 C C . SER A 1 81 ? -1.318 0.279 -10.147 1.00 96.19 81 SER A C 1
ATOM 642 O O . SER A 1 81 ? -0.785 -0.788 -9.848 1.00 96.19 81 SER A O 1
ATOM 644 N N . LEU A 1 82 ? -1.454 1.274 -9.261 1.00 96.81 82 LEU A N 1
ATOM 645 C CA . LEU A 1 82 ? -1.105 1.098 -7.849 1.00 96.81 82 LEU A CA 1
ATOM 646 C C . LEU A 1 82 ? -1.998 0.049 -7.172 1.00 96.81 82 LEU A C 1
ATOM 648 O O . LEU A 1 82 ? -1.517 -0.707 -6.337 1.00 96.81 82 LEU A O 1
ATOM 652 N N . TYR A 1 83 ? -3.279 -0.022 -7.545 1.00 95.50 83 TYR A N 1
ATOM 653 C CA . TYR A 1 83 ? -4.186 -1.046 -7.029 1.00 95.50 83 TYR A CA 1
ATOM 654 C C . TYR A 1 83 ? -3.684 -2.455 -7.362 1.00 95.50 83 TYR A C 1
ATOM 656 O O . TYR A 1 83 ? -3.628 -3.308 -6.484 1.00 95.50 83 TYR A O 1
ATOM 664 N N . GLU A 1 84 ? -3.257 -2.682 -8.605 1.00 96.00 84 GLU A N 1
ATOM 665 C CA . GLU A 1 84 ? -2.687 -3.968 -9.013 1.00 96.00 84 GLU A CA 1
ATOM 666 C C . GLU A 1 84 ? -1.412 -4.291 -8.233 1.00 96.00 84 GLU A C 1
ATOM 668 O O . GLU A 1 84 ? -1.264 -5.411 -7.754 1.00 96.00 84 GLU A O 1
ATOM 673 N N . PHE A 1 85 ? -0.521 -3.314 -8.039 1.00 97.19 85 PHE A N 1
ATOM 674 C CA . PHE A 1 85 ? 0.649 -3.505 -7.184 1.00 97.19 85 PHE A CA 1
ATOM 675 C C . PHE A 1 85 ? 0.243 -3.967 -5.776 1.00 97.19 85 PHE A C 1
ATOM 677 O O . PHE A 1 85 ? 0.770 -4.965 -5.287 1.00 97.19 85 PHE A O 1
ATOM 684 N N . LEU A 1 86 ? -0.728 -3.294 -5.147 1.00 96.88 86 LEU A N 1
ATOM 685 C CA . LEU A 1 86 ? -1.230 -3.633 -3.809 1.00 96.88 86 LEU A CA 1
ATOM 686 C C . LEU A 1 86 ? -1.904 -5.012 -3.746 1.00 96.88 86 LEU A C 1
ATOM 688 O O . LEU A 1 86 ? -1.803 -5.684 -2.722 1.00 96.88 86 LEU A O 1
ATOM 692 N N . ALA A 1 87 ? -2.578 -5.424 -4.820 1.00 95.06 87 ALA A N 1
ATOM 693 C CA . ALA A 1 87 ? -3.260 -6.712 -4.934 1.00 95.06 87 ALA A CA 1
ATOM 694 C C . ALA A 1 87 ? -2.354 -7.853 -5.441 1.00 95.06 87 ALA A C 1
ATOM 696 O O . ALA A 1 87 ? -2.795 -8.999 -5.509 1.00 95.06 87 ALA A O 1
ATOM 697 N N . SER A 1 88 ? -1.107 -7.556 -5.813 1.00 95.81 88 SER A N 1
ATOM 698 C CA . SER A 1 88 ? -0.177 -8.537 -6.372 1.00 95.81 88 SER A CA 1
ATOM 699 C C . SER A 1 88 ? 0.301 -9.560 -5.338 1.00 95.81 88 SER A C 1
ATOM 701 O O . SER A 1 88 ? 0.365 -9.288 -4.135 1.00 95.81 88 SER A O 1
ATOM 703 N N . ASP A 1 89 ? 0.765 -10.715 -5.822 1.00 94.69 89 ASP A N 1
ATOM 704 C CA . ASP A 1 89 ? 1.420 -11.724 -4.979 1.00 94.69 89 ASP A CA 1
ATOM 705 C C . ASP A 1 89 ? 2.639 -11.168 -4.229 1.00 94.69 89 ASP A C 1
ATOM 707 O O . ASP A 1 89 ? 2.978 -11.637 -3.143 1.00 94.69 89 ASP A O 1
ATOM 711 N N . TYR A 1 90 ? 3.275 -10.123 -4.763 1.00 93.75 90 TYR A N 1
ATOM 712 C CA . TYR A 1 90 ? 4.422 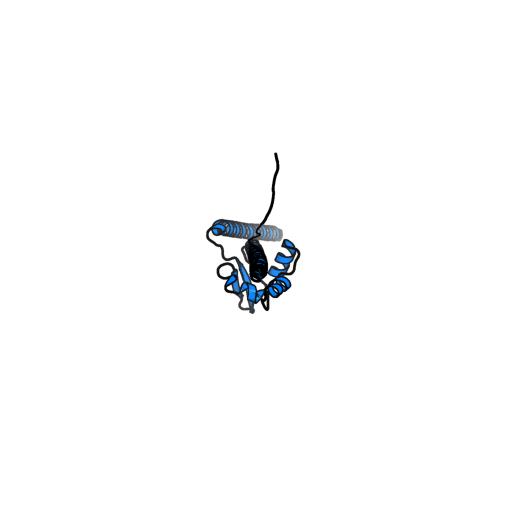-9.478 -4.134 1.00 93.75 90 TYR A CA 1
ATOM 713 C C . TYR A 1 90 ? 4.071 -8.731 -2.833 1.00 93.75 90 TYR A C 1
ATOM 715 O O . TYR A 1 90 ? 4.926 -8.585 -1.950 1.00 93.75 90 TYR A O 1
ATOM 723 N N . MET A 1 91 ? 2.815 -8.286 -2.703 1.00 95.00 91 MET A N 1
ATOM 724 C CA . MET A 1 91 ? 2.262 -7.611 -1.520 1.00 95.00 91 MET A CA 1
ATOM 725 C C . MET A 1 91 ? 1.450 -8.551 -0.617 1.00 95.00 91 MET A C 1
ATOM 727 O O . MET A 1 91 ? 0.929 -8.128 0.423 1.00 95.00 91 MET A O 1
ATOM 731 N N . LYS A 1 92 ? 1.348 -9.833 -0.982 1.00 92.19 92 LYS A N 1
ATOM 732 C CA . LYS A 1 92 ? 0.582 -10.831 -0.238 1.00 92.19 92 LYS A CA 1
ATOM 733 C C . LYS A 1 92 ? 1.072 -10.940 1.205 1.00 92.19 92 LYS A C 1
ATOM 735 O O . LYS A 1 92 ? 2.266 -11.044 1.471 1.00 92.19 92 LYS A O 1
ATOM 740 N N . GLY A 1 93 ? 0.127 -10.909 2.142 1.00 90.25 93 GLY A N 1
ATOM 741 C CA . GLY A 1 93 ? 0.417 -10.954 3.577 1.00 90.25 93 GLY A CA 1
ATOM 742 C C . GLY A 1 93 ? 0.888 -9.627 4.182 1.00 90.25 93 GLY A C 1
ATOM 743 O O . GLY A 1 93 ? 1.110 -9.582 5.385 1.00 90.25 93 GLY A O 1
ATOM 744 N N . LEU A 1 94 ? 1.001 -8.553 3.390 1.00 91.62 94 LEU A N 1
ATOM 745 C CA . LEU A 1 94 ? 1.322 -7.204 3.876 1.00 91.62 94 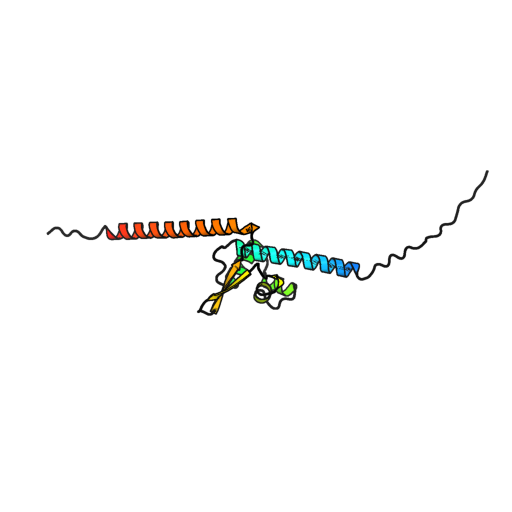LEU A CA 1
ATOM 746 C C . LEU A 1 94 ? 0.120 -6.260 3.814 1.00 91.62 94 LEU A C 1
ATOM 748 O O . LEU A 1 94 ? -0.004 -5.373 4.655 1.00 91.62 94 LEU A O 1
ATOM 752 N N . VAL A 1 95 ? -0.770 -6.434 2.836 1.00 94.06 95 VAL A N 1
ATOM 753 C CA . VAL A 1 95 ? -1.917 -5.542 2.620 1.00 94.06 95 VAL A CA 1
ATOM 754 C C . VAL A 1 95 ? -3.215 -6.327 2.684 1.00 94.06 95 VAL A C 1
ATOM 756 O O . VAL A 1 95 ? -3.341 -7.402 2.103 1.00 94.06 95 VAL A O 1
ATOM 759 N N . PHE A 1 96 ? -4.191 -5.762 3.382 1.00 92.88 96 PHE A N 1
ATOM 760 C CA . PHE A 1 96 ? -5.573 -6.205 3.381 1.00 92.88 96 PHE A CA 1
ATOM 761 C C . PHE A 1 96 ? -6.432 -5.131 2.715 1.00 92.88 96 PHE A C 1
ATOM 763 O O . PHE A 1 96 ? -6.411 -3.969 3.129 1.00 92.88 96 PHE A O 1
ATOM 770 N N . ILE A 1 97 ? -7.176 -5.526 1.684 1.00 94.12 97 ILE A N 1
ATOM 771 C CA . ILE A 1 97 ? -8.095 -4.661 0.943 1.00 94.12 97 ILE A CA 1
ATOM 772 C C . ILE A 1 97 ? -9.511 -5.141 1.255 1.00 94.12 97 ILE A C 1
ATOM 774 O O . ILE A 1 97 ? -9.850 -6.285 0.957 1.00 94.12 97 ILE A O 1
ATOM 778 N N . ASN A 1 98 ? -10.325 -4.287 1.874 1.00 92.38 98 ASN A N 1
ATOM 779 C CA . ASN A 1 98 ? -11.708 -4.604 2.225 1.00 92.38 98 ASN A CA 1
ATOM 780 C C . ASN A 1 98 ? -12.678 -3.699 1.482 1.00 92.38 98 ASN A C 1
ATOM 782 O O . ASN A 1 98 ? -12.611 -2.482 1.644 1.00 92.38 98 ASN A O 1
ATOM 786 N N . PHE A 1 99 ? -13.609 -4.282 0.739 1.00 90.75 99 PHE A N 1
ATOM 787 C CA . PHE A 1 99 ? -14.653 -3.524 0.062 1.00 90.75 99 PHE A CA 1
ATOM 788 C C . PHE A 1 99 ? -15.823 -3.270 1.012 1.00 90.75 99 PHE A C 1
ATOM 790 O O . PHE A 1 99 ? -16.297 -4.176 1.696 1.00 90.75 99 PHE A O 1
ATOM 797 N N . LYS A 1 100 ? -16.253 -2.015 1.083 1.00 87.75 100 LYS A N 1
ATOM 798 C CA . LYS A 1 100 ? -17.475 -1.580 1.755 1.00 87.75 100 LYS A CA 1
ATOM 799 C C . LYS A 1 100 ? -18.677 -1.804 0.830 1.00 87.75 100 LYS A C 1
ATOM 801 O O . LYS A 1 100 ? -18.530 -1.876 -0.389 1.00 87.75 100 LYS A O 1
ATOM 806 N N . ASP A 1 101 ? -19.876 -1.799 1.406 1.00 87.25 101 ASP A N 1
ATOM 807 C CA . ASP A 1 101 ? -21.138 -1.971 0.668 1.00 87.25 101 ASP A CA 1
ATOM 808 C C . ASP A 1 101 ? -21.389 -0.872 -0.382 1.00 87.25 101 ASP A C 1
ATOM 810 O O . ASP A 1 101 ? -22.107 -1.083 -1.355 1.00 87.25 101 ASP A O 1
ATOM 814 N N . ASN A 1 102 ? -20.772 0.303 -0.215 1.00 86.44 102 ASN A N 1
ATOM 815 C CA . ASN A 1 102 ? -20.825 1.412 -1.172 1.00 86.44 102 ASN A CA 1
ATOM 816 C C . ASN A 1 102 ? -19.815 1.278 -2.334 1.00 86.44 102 ASN A C 1
ATOM 818 O O . ASN A 1 102 ? -19.704 2.194 -3.146 1.00 86.44 102 ASN A O 1
ATOM 822 N N . GLY A 1 103 ? -19.063 0.174 -2.407 1.00 83.06 103 GLY A N 1
ATOM 823 C CA . GLY A 1 103 ? -18.050 -0.080 -3.435 1.00 83.06 103 GLY A CA 1
ATOM 824 C C . GLY A 1 103 ? -16.674 0.538 -3.159 1.00 83.06 103 GLY A C 1
ATOM 825 O O . GLY A 1 103 ? -15.744 0.314 -3.933 1.00 83.06 103 GLY A O 1
ATOM 826 N N . GLU A 1 104 ? -16.500 1.283 -2.065 1.00 86.25 104 GLU A N 1
ATOM 827 C CA . GLU A 1 104 ? -15.192 1.818 -1.674 1.00 86.25 104 GLU A CA 1
ATOM 828 C C . GLU A 1 104 ? -14.300 0.738 -1.056 1.00 86.25 104 GLU A C 1
ATOM 830 O O . GLU A 1 104 ? -14.773 -0.156 -0.355 1.00 86.25 104 GLU A O 1
ATOM 835 N N . ALA A 1 105 ? -12.987 0.852 -1.251 1.00 90.62 105 ALA A N 1
ATOM 836 C CA . ALA A 1 105 ? -12.007 -0.052 -0.662 1.00 90.62 105 ALA A CA 1
ATOM 837 C C . ALA A 1 105 ? -11.265 0.613 0.504 1.00 90.62 105 ALA A C 1
ATOM 839 O O . ALA A 1 105 ? -10.723 1.709 0.365 1.00 90.62 105 ALA A O 1
ATOM 840 N N . ILE A 1 106 ? -11.191 -0.088 1.636 1.00 93.75 106 ILE A N 1
ATOM 841 C CA . ILE A 1 106 ? -10.327 0.257 2.763 1.00 93.75 106 ILE A CA 1
ATOM 842 C C . ILE A 1 106 ? -9.025 -0.529 2.642 1.00 93.75 106 ILE A C 1
ATOM 844 O O . ILE A 1 106 ? -9.046 -1.756 2.535 1.00 93.75 106 ILE A O 1
ATOM 848 N N . PHE A 1 107 ? -7.900 0.172 2.731 1.00 95.25 107 PHE A N 1
ATOM 849 C CA . PHE A 1 107 ? -6.557 -0.390 2.621 1.00 95.25 107 PHE A CA 1
ATOM 850 C C . PHE A 1 107 ? -5.888 -0.405 3.994 1.00 95.25 107 PHE A C 1
ATOM 852 O O . PHE A 1 107 ? -5.704 0.647 4.608 1.00 95.25 107 PHE A O 1
ATOM 859 N N . LYS A 1 108 ? -5.524 -1.589 4.488 1.00 94.06 108 LYS A N 1
ATOM 860 C CA . LYS A 1 108 ? -4.902 -1.784 5.807 1.00 94.06 108 LYS A CA 1
ATOM 861 C C . LYS A 1 108 ? -3.601 -2.557 5.684 1.00 94.06 108 LYS A C 1
ATOM 863 O O . LYS A 1 108 ? -3.493 -3.461 4.859 1.00 94.06 108 LYS A O 1
ATOM 868 N N . ALA A 1 109 ? -2.646 -2.254 6.555 1.00 94.00 109 ALA A N 1
ATOM 869 C CA . ALA A 1 109 ? -1.512 -3.140 6.770 1.00 94.00 109 ALA A CA 1
ATOM 870 C C . ALA A 1 109 ? -1.966 -4.405 7.515 1.00 94.00 109 ALA A C 1
ATOM 872 O O . ALA A 1 109 ? -2.749 -4.336 8.466 1.00 94.00 109 ALA A O 1
ATOM 873 N N . ILE A 1 110 ? -1.445 -5.557 7.100 1.00 91.69 110 ILE A N 1
ATOM 874 C CA . ILE A 1 110 ? -1.527 -6.797 7.867 1.00 91.69 110 ILE A CA 1
ATOM 875 C C . ILE A 1 110 ? -0.329 -6.805 8.824 1.00 91.69 110 ILE A C 1
ATOM 877 O O . ILE A 1 110 ? 0.813 -6.771 8.361 1.00 91.69 110 ILE A O 1
ATOM 881 N N . PRO A 1 111 ? -0.549 -6.813 10.149 1.00 82.50 111 PRO A N 1
ATOM 882 C CA . PRO A 1 111 ? 0.549 -6.886 11.098 1.00 82.50 111 PRO A CA 1
ATOM 883 C C . PRO A 1 111 ? 1.254 -8.238 10.981 1.00 82.50 111 PRO A C 1
ATOM 885 O O . PRO A 1 111 ? 0.641 -9.281 11.203 1.00 82.50 111 PRO A O 1
ATOM 888 N N . GLY A 1 112 ? 2.552 -8.211 10.686 1.00 83.31 112 GLY A N 1
ATOM 889 C CA . GLY A 1 112 ? 3.430 -9.357 10.916 1.00 83.31 112 GLY A CA 1
ATOM 890 C C . GLY A 1 112 ? 3.725 -9.532 12.407 1.00 83.31 112 GLY A C 1
ATOM 891 O O . GLY A 1 112 ? 3.509 -8.601 13.194 1.00 83.31 112 GLY A O 1
ATOM 892 N N . ASP A 1 113 ? 4.260 -10.693 12.790 1.00 81.12 113 ASP A N 1
ATOM 893 C CA . ASP A 1 113 ? 4.531 -11.049 14.192 1.00 81.12 113 ASP A CA 1
ATOM 894 C C . ASP A 1 113 ? 5.386 -10.003 14.920 1.00 81.12 113 ASP A C 1
ATOM 896 O O . ASP A 1 113 ? 5.053 -9.592 16.032 1.00 81.12 113 ASP A O 1
ATOM 900 N N . GLU A 1 114 ? 6.414 -9.480 14.250 1.00 78.12 114 GLU A N 1
ATOM 901 C CA . GLU A 1 114 ? 7.310 -8.454 14.797 1.00 78.12 114 GLU A CA 1
ATOM 902 C C . GLU A 1 114 ? 6.591 -7.125 15.072 1.00 78.12 114 GLU A C 1
ATOM 904 O O . GLU A 1 114 ? 6.900 -6.430 16.035 1.00 78.12 114 GLU A O 1
ATOM 909 N N . SER A 1 115 ? 5.581 -6.780 14.268 1.00 75.44 115 SER A N 1
ATOM 910 C CA . SER A 1 115 ? 4.851 -5.506 14.361 1.00 75.44 115 SER A CA 1
ATOM 911 C C . SER A 1 115 ? 3.575 -5.580 15.204 1.00 75.44 115 SER A 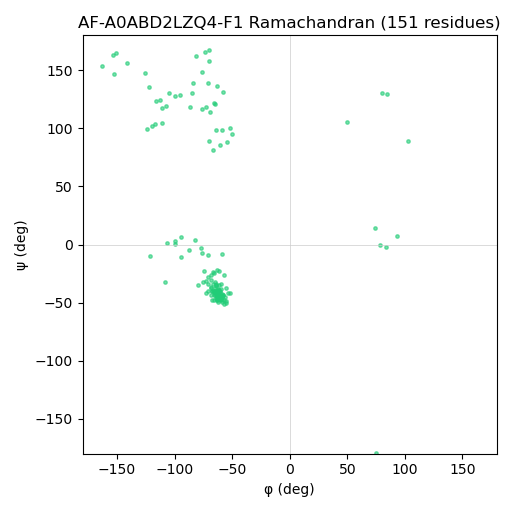C 1
ATOM 913 O O . SER A 1 115 ? 2.991 -4.552 15.538 1.00 75.44 115 SER A O 1
ATOM 915 N N . LYS A 1 116 ? 3.132 -6.785 15.585 1.00 82.19 116 LYS A N 1
ATOM 916 C CA . LYS A 1 116 ? 1.832 -7.026 16.235 1.00 82.19 116 LYS A CA 1
ATOM 917 C C . LYS A 1 116 ? 1.624 -6.202 17.508 1.00 82.19 116 LYS A C 1
ATOM 919 O O . LYS A 1 116 ? 0.516 -5.727 17.752 1.00 82.19 116 LYS A O 1
ATOM 924 N N . HIS A 1 117 ? 2.679 -6.010 18.298 1.00 82.31 117 HIS A N 1
ATOM 925 C CA . HIS A 1 117 ? 2.632 -5.217 19.526 1.00 82.31 117 HIS A CA 1
ATOM 926 C C . HIS A 1 117 ? 2.297 -3.739 19.250 1.00 82.31 117 HIS A C 1
ATOM 928 O O . HIS A 1 117 ? 1.392 -3.201 19.885 1.00 82.31 117 HIS A O 1
ATOM 934 N N . ILE A 1 118 ? 2.913 -3.130 18.229 1.00 82.31 118 ILE A N 1
ATOM 935 C CA . ILE A 1 118 ? 2.660 -1.739 17.812 1.00 82.31 118 ILE A CA 1
ATOM 936 C C . ILE A 1 118 ? 1.191 -1.559 17.416 1.00 82.31 118 ILE A C 1
ATOM 938 O O . ILE A 1 118 ? 0.533 -0.611 17.839 1.00 82.31 118 ILE A O 1
ATOM 942 N N . PHE A 1 119 ? 0.630 -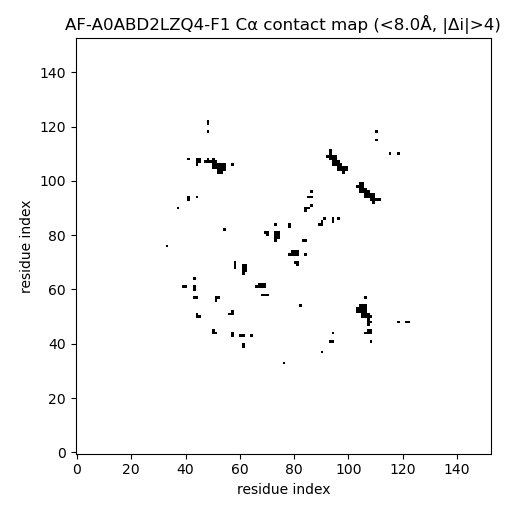2.503 16.655 1.00 82.12 119 PHE A N 1
ATOM 943 C CA . PHE A 1 119 ? -0.779 -2.447 16.253 1.00 82.12 119 PHE A CA 1
ATOM 944 C C . PHE A 1 119 ? -1.736 -2.574 17.443 1.00 82.12 119 PHE A C 1
ATOM 946 O O . PHE A 1 119 ? -2.780 -1.919 17.472 1.00 82.12 119 PHE A O 1
ATOM 953 N N . ILE A 1 120 ? -1.403 -3.405 18.436 1.00 83.62 120 ILE A N 1
ATOM 954 C CA . ILE A 1 120 ? -2.194 -3.523 19.667 1.00 83.62 120 ILE A CA 1
ATOM 955 C C . ILE A 1 120 ? -2.175 -2.197 20.432 1.00 83.62 120 ILE A C 1
ATOM 957 O O . ILE A 1 120 ? -3.240 -1.727 20.839 1.00 83.62 120 ILE A O 1
ATOM 961 N N . GLU A 1 121 ? -1.009 -1.572 20.586 1.00 84.69 121 GLU A N 1
ATOM 962 C CA . GLU A 1 121 ? -0.876 -0.269 21.244 1.00 84.69 121 GLU A CA 1
ATOM 963 C C . GLU A 1 121 ? -1.664 0.822 20.518 1.00 84.69 121 GLU A C 1
ATOM 965 O O . GLU A 1 121 ? -2.457 1.527 21.148 1.00 84.69 121 GLU A O 1
ATOM 970 N N . GLN A 1 122 ? -1.534 0.912 19.192 1.00 83.00 122 GLN A N 1
ATOM 971 C CA . GLN A 1 122 ? -2.300 1.858 18.376 1.00 83.00 122 GLN A CA 1
ATOM 972 C C . GLN A 1 122 ? -3.813 1.643 18.530 1.00 83.00 122 GLN A C 1
ATOM 974 O O . GLN A 1 122 ? -4.561 2.610 18.700 1.00 83.00 122 GLN A O 1
ATOM 979 N N . ARG A 1 123 ? -4.277 0.385 18.544 1.00 82.44 123 ARG A N 1
ATOM 980 C CA . ARG A 1 123 ? -5.693 0.040 18.756 1.00 82.44 123 ARG A CA 1
ATOM 981 C C . ARG A 1 123 ? -6.189 0.470 20.134 1.00 82.44 123 ARG A C 1
ATOM 983 O O . ARG A 1 123 ? -7.284 1.020 20.25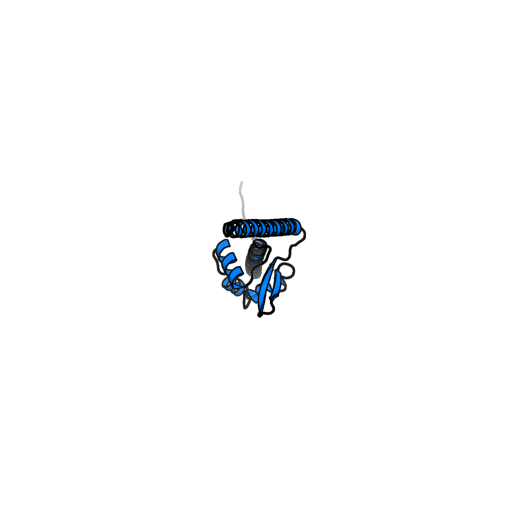4 1.00 82.44 123 ARG A O 1
ATOM 990 N N . ILE A 1 124 ? -5.396 0.218 21.174 1.00 84.81 124 ILE A N 1
ATOM 991 C CA . ILE A 1 124 ? -5.714 0.615 22.550 1.00 84.81 124 ILE A CA 1
ATOM 992 C C . ILE A 1 124 ? -5.791 2.141 22.648 1.00 84.81 124 ILE A C 1
ATOM 994 O O . ILE A 1 124 ? -6.766 2.681 23.178 1.00 84.81 124 ILE A O 1
ATOM 998 N N . TRP A 1 125 ? -4.798 2.842 22.102 1.00 83.06 125 TRP A N 1
ATOM 999 C CA . TRP A 1 125 ? -4.755 4.301 22.100 1.00 83.06 125 TRP A CA 1
ATOM 1000 C C . TRP A 1 125 ? -5.963 4.907 21.382 1.00 83.06 125 TRP A C 1
ATOM 1002 O O . TRP A 1 125 ? -6.608 5.815 21.914 1.00 83.06 125 TRP A O 1
ATOM 1012 N N . HIS A 1 126 ? -6.324 4.353 20.223 1.00 82.81 126 HIS A N 1
ATOM 1013 C CA . HIS A 1 126 ? -7.506 4.756 19.469 1.00 82.81 126 HIS A CA 1
ATOM 1014 C C . HIS A 1 126 ? -8.787 4.628 20.302 1.00 82.81 126 HIS A C 1
ATOM 1016 O O . HIS A 1 126 ? -9.528 5.600 20.457 1.00 82.81 126 HIS A O 1
ATOM 1022 N N . TYR A 1 127 ? -9.001 3.463 20.922 1.00 83.38 127 TYR A N 1
ATOM 1023 C CA . TYR A 1 127 ? -10.163 3.211 21.777 1.00 83.38 127 TYR A CA 1
ATOM 1024 C C . TYR A 1 127 ? -10.276 4.225 22.927 1.00 83.38 127 TYR A C 1
ATOM 1026 O O . TYR A 1 127 ? -11.349 4.778 23.187 1.00 83.38 127 TYR A O 1
ATOM 1034 N N . TYR A 1 128 ? -9.166 4.525 23.608 1.00 82.69 128 TYR A N 1
ATOM 1035 C CA . TYR A 1 128 ? -9.171 5.510 24.693 1.00 82.69 128 TYR A CA 1
ATOM 1036 C C . TYR A 1 128 ? -9.418 6.937 24.201 1.00 82.69 128 TYR A C 1
ATOM 1038 O O . TYR A 1 128 ? -10.137 7.693 24.865 1.00 82.69 128 TYR A O 1
ATOM 1046 N N . ARG A 1 129 ? -8.873 7.306 23.038 1.00 79.88 129 ARG A N 1
ATOM 1047 C CA . ARG A 1 129 ? -9.108 8.615 22.420 1.00 79.88 129 ARG A CA 1
ATOM 1048 C C . ARG A 1 129 ? -10.589 8.806 22.087 1.00 79.88 129 ARG A C 1
ATOM 1050 O O . ARG A 1 129 ? -11.162 9.827 22.466 1.00 79.88 129 ARG A O 1
ATOM 1057 N N . GLU A 1 130 ? -11.234 7.816 21.474 1.00 77.62 130 GLU A N 1
ATOM 1058 C CA . GLU A 1 130 ? -12.669 7.864 21.153 1.00 77.62 130 GLU A CA 1
ATOM 1059 C C . GLU A 1 130 ? -13.557 7.911 22.399 1.00 77.62 130 GLU A C 1
ATOM 1061 O O . GLU A 1 130 ? -14.516 8.692 22.458 1.00 77.62 130 GLU A O 1
ATOM 1066 N N . LYS A 1 131 ? -13.221 7.126 23.430 1.00 76.25 131 LYS A N 1
ATOM 1067 C CA . LYS A 1 131 ? -13.957 7.112 24.701 1.00 76.25 131 LYS A CA 1
ATOM 1068 C C . LYS A 1 131 ? -13.863 8.458 25.423 1.00 76.25 131 LYS A C 1
ATOM 1070 O O . LYS A 1 131 ? -14.864 8.938 25.960 1.00 76.25 131 LYS A O 1
ATOM 1075 N N . LYS A 1 132 ? -12.686 9.096 25.414 1.00 73.81 132 LYS A N 1
ATOM 1076 C CA . LYS A 1 132 ? -12.475 10.429 26.003 1.00 73.81 132 LYS A CA 1
ATOM 1077 C C . LYS A 1 132 ? -13.268 11.503 25.253 1.00 73.81 132 LYS A C 1
ATOM 1079 O O . LYS A 1 132 ? -13.941 12.306 25.898 1.00 73.81 132 LYS A O 1
ATOM 1084 N N . SER A 1 133 ? -13.271 11.471 23.919 1.00 66.69 133 SER A N 1
ATOM 1085 C CA . SER A 1 133 ? -14.092 12.367 23.088 1.00 66.69 133 SER A CA 1
ATOM 1086 C C . SER A 1 133 ? -15.588 12.222 23.392 1.00 66.69 133 SER A C 1
ATOM 1088 O O . SER A 1 133 ? -16.275 13.222 23.606 1.00 66.69 133 SER A O 1
ATOM 1090 N N . HIS A 1 134 ? -16.082 10.988 23.532 1.00 63.81 134 HIS A N 1
ATOM 1091 C CA . HIS A 1 134 ? -17.473 10.717 23.911 1.00 63.81 134 HIS A CA 1
ATOM 1092 C C . HIS A 1 134 ? -17.835 11.231 25.311 1.00 63.81 134 HIS A C 1
ATOM 1094 O O . HIS A 1 134 ? -18.924 11.772 25.518 1.00 63.81 134 HIS A O 1
ATOM 1100 N N . GLN A 1 135 ? -16.940 11.086 26.291 1.00 68.75 135 GLN A N 1
ATOM 1101 C CA . GLN A 1 135 ? -17.172 11.603 27.643 1.00 68.75 135 GLN A CA 1
ATOM 1102 C C . GLN A 1 135 ? -17.192 13.137 27.685 1.00 68.75 135 GLN A C 1
ATOM 1104 O O . GLN A 1 135 ? -18.037 13.713 28.375 1.00 68.75 135 GLN A O 1
ATOM 1109 N N . LEU A 1 136 ? -16.308 13.801 26.934 1.00 63.84 136 LEU A N 1
ATOM 1110 C CA . LEU A 1 136 ? -16.287 15.262 26.813 1.00 63.84 136 LEU A CA 1
ATOM 1111 C C . LEU A 1 136 ? -17.560 15.790 26.139 1.00 63.84 136 LEU A C 1
ATOM 1113 O O . LEU A 1 136 ? -18.168 16.734 26.645 1.00 63.84 136 LEU A O 1
ATOM 1117 N N . PHE A 1 137 ? -18.017 15.138 25.067 1.00 58.12 137 PHE A N 1
ATOM 1118 C CA . PHE A 1 137 ? -19.280 15.476 24.407 1.00 58.12 137 PHE A CA 1
ATOM 1119 C C . PHE A 1 137 ? -20.478 15.325 25.359 1.00 58.12 137 PHE A C 1
ATOM 1121 O O . PHE A 1 137 ? -21.261 16.260 25.527 1.00 58.12 137 PHE A O 1
ATOM 1128 N N . ARG A 1 138 ? -20.566 14.204 26.093 1.00 58.88 138 ARG A N 1
ATOM 1129 C CA . ARG A 1 138 ? -21.629 13.981 27.093 1.00 58.88 138 ARG A CA 1
ATOM 1130 C C . ARG A 1 138 ? -21.647 15.034 28.204 1.00 58.88 138 ARG A C 1
ATOM 1132 O O . ARG A 1 138 ? -22.728 15.431 28.637 1.00 58.88 138 ARG A O 1
ATOM 1139 N N . ARG A 1 139 ? -20.483 15.498 28.674 1.00 60.38 139 ARG A N 1
ATOM 1140 C CA . ARG A 1 139 ? -20.402 16.575 29.679 1.00 60.38 139 ARG A CA 1
ATOM 1141 C C . ARG A 1 139 ? -20.886 17.916 29.122 1.00 60.38 139 ARG A C 1
ATOM 1143 O O . ARG A 1 139 ? -21.622 18.610 29.816 1.00 60.38 139 ARG A O 1
ATOM 1150 N N . ARG A 1 140 ? -20.546 18.240 27.870 1.00 59.53 140 ARG A N 1
ATOM 1151 C CA . ARG A 1 140 ? -20.974 19.480 27.198 1.00 59.53 140 ARG A CA 1
ATOM 1152 C C . ARG A 1 140 ? -22.488 19.524 26.959 1.00 59.53 140 ARG A C 1
ATOM 1154 O O . ARG A 1 140 ? -23.113 20.551 27.192 1.00 59.53 140 ARG A O 1
ATOM 1161 N N . CYS A 1 141 ? -23.103 18.402 26.583 1.00 59.56 141 CYS A N 1
ATOM 1162 C CA . CYS A 1 141 ? -24.562 18.321 26.447 1.00 59.56 141 CYS A CA 1
ATOM 1163 C C . CYS A 1 141 ? -25.290 18.455 27.797 1.00 59.56 141 CYS A C 1
ATOM 1165 O O . CYS A 1 141 ? -26.354 19.065 27.857 1.00 59.56 141 CYS A O 1
ATOM 1167 N N . ARG A 1 142 ? -24.711 17.945 28.897 1.00 57.75 142 ARG A N 1
ATOM 1168 C CA . ARG A 1 142 ? -25.280 18.110 30.249 1.00 57.75 142 ARG A CA 1
ATOM 1169 C C . ARG A 1 142 ? -25.172 19.541 30.781 1.00 57.75 142 ARG A C 1
ATOM 1171 O O . ARG A 1 142 ? -26.082 19.972 31.476 1.00 57.75 142 ARG A O 1
ATOM 1178 N N . SER A 1 143 ? -24.110 20.284 30.455 1.00 57.62 143 SER A N 1
ATOM 1179 C CA . SER A 1 143 ? -23.979 21.683 30.896 1.00 57.62 143 SER A CA 1
ATOM 1180 C C . SER A 1 143 ? -24.930 22.631 30.158 1.00 57.62 143 SER A C 1
ATOM 1182 O O . SER A 1 143 ? -25.391 23.602 30.744 1.00 57.62 143 SER A O 1
ATOM 1184 N N . ILE A 1 144 ? -25.259 22.341 28.894 1.00 56.34 144 ILE A N 1
ATOM 1185 C CA . ILE A 1 144 ? -26.203 23.148 28.098 1.00 56.34 144 ILE A CA 1
ATOM 1186 C C . ILE A 1 144 ? -27.659 22.886 28.528 1.00 56.34 144 ILE A C 1
ATOM 1188 O O . ILE A 1 144 ? -28.474 23.802 28.535 1.00 56.34 144 ILE A O 1
ATOM 1192 N N . GLY A 1 145 ? -27.982 21.665 28.970 1.00 51.12 145 GLY A N 1
ATOM 1193 C CA . GLY A 1 145 ? -29.315 21.311 29.475 1.00 51.12 145 GLY A CA 1
ATOM 1194 C C . GLY A 1 145 ? -29.641 21.795 30.895 1.00 51.12 145 GLY A C 1
ATOM 1195 O O . GLY A 1 145 ? -30.758 21.575 31.349 1.00 51.12 145 GLY A O 1
ATOM 1196 N N . SER A 1 146 ? -28.706 22.435 31.609 1.00 50.59 146 SER A N 1
ATOM 1197 C CA . SER A 1 146 ? -28.898 22.820 33.019 1.00 50.59 146 SER A CA 1
ATOM 1198 C C . SER A 1 146 ? -29.288 24.291 33.236 1.00 50.59 146 SER A C 1
ATOM 1200 O O . SER A 1 146 ? -29.425 24.703 34.385 1.00 50.59 146 SER A O 1
ATOM 1202 N N . HIS A 1 147 ? -29.475 25.081 32.169 1.00 51.66 147 HIS A N 1
ATOM 1203 C CA . HIS A 1 147 ? -29.791 26.516 32.268 1.00 51.66 147 HIS A CA 1
ATOM 1204 C C . HIS A 1 147 ? -31.235 26.913 31.924 1.00 51.66 147 HIS A C 1
ATOM 1206 O O . HIS A 1 147 ? -31.562 28.089 32.043 1.00 51.66 147 HIS A O 1
ATOM 1212 N N . 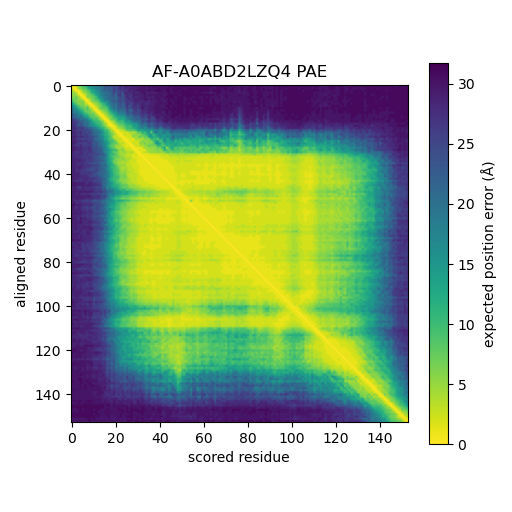ASN A 1 148 ? -32.125 25.970 31.593 1.00 53.75 148 ASN A N 1
ATOM 1213 C CA . ASN A 1 148 ? -33.530 26.284 31.320 1.00 53.75 148 ASN A CA 1
ATOM 1214 C C . ASN A 1 148 ? -34.479 25.611 32.323 1.00 53.75 148 ASN A C 1
ATOM 1216 O O . ASN A 1 148 ? -34.795 24.433 32.194 1.00 53.75 148 ASN A O 1
ATOM 1220 N N . GLY A 1 149 ? -34.990 26.416 33.260 1.00 49.28 149 GLY A N 1
ATOM 1221 C CA . GLY A 1 149 ? -36.369 26.288 33.737 1.00 49.28 149 GLY A CA 1
ATOM 1222 C C . GLY A 1 149 ? -36.592 25.615 35.093 1.00 49.28 149 GLY A C 1
ATOM 1223 O O . GLY A 1 149 ? -36.947 24.444 35.163 1.00 49.28 149 GLY A O 1
ATOM 1224 N N . ARG A 1 150 ? -36.570 26.412 36.166 1.00 45.75 150 ARG A N 1
ATOM 1225 C CA . ARG A 1 150 ? -37.596 26.303 37.215 1.00 45.75 150 ARG A CA 1
ATOM 1226 C C . ARG A 1 150 ? -38.453 27.571 37.140 1.00 45.75 150 ARG A C 1
ATOM 1228 O O . ARG A 1 150 ? -37.961 28.622 37.543 1.00 45.75 150 ARG A O 1
ATOM 1235 N N . PRO A 1 151 ? -39.682 27.526 36.599 1.00 48.88 151 PRO A N 1
ATOM 1236 C CA . PRO A 1 151 ? -40.646 28.569 36.892 1.00 48.88 151 PRO A CA 1
ATOM 1237 C C . PRO A 1 151 ? -41.101 28.358 38.338 1.00 48.88 151 PRO A C 1
ATOM 1239 O O . PRO A 1 151 ? -41.616 27.294 38.682 1.00 48.88 151 PRO A O 1
ATOM 1242 N N . ASN A 1 152 ? -40.839 29.345 39.191 1.00 44.62 152 ASN A N 1
ATOM 1243 C CA . ASN A 1 152 ? -41.480 29.422 40.496 1.00 44.62 152 ASN A CA 1
ATOM 1244 C C . ASN A 1 152 ? -42.959 29.747 40.254 1.00 44.62 152 ASN A C 1
ATOM 1246 O O . ASN A 1 152 ? -43.268 30.825 39.745 1.00 44.62 152 ASN A O 1
ATOM 1250 N N . PHE A 1 153 ? -43.827 28.802 40.599 1.00 48.38 153 PHE A N 1
ATOM 1251 C CA . PHE A 1 153 ? -45.209 29.062 40.982 1.00 48.38 153 PHE A CA 1
ATOM 1252 C C . PHE A 1 153 ? -45.330 28.763 42.473 1.00 48.38 153 PHE A C 1
ATOM 1254 O O . PHE A 1 153 ? -44.713 27.759 42.906 1.00 48.38 153 PHE A O 1
#

Nearest PDB structures (foldseek):
  5nt7-assembly1_C  TM=7.933E-01  e=8.986E-03  Drosophila melanogaster
  8i0p-assembly1_K  TM=4.495E-01  e=4.023E-02  Homo sapiens
  5c8h-assembly1_A  TM=5.551E-01  e=1.002E-01  Homo sapiens
  5xf8-assembly1_C  TM=4.443E-01  e=7.080E-01  Saccharomyces cerevisiae S288C
  4q77-assembly1_B  TM=2.016E-01  e=8.994E+00  Staphylococcus aureus subsp. aureus MRSA252

Mean predicted aligned error: 13.88 Å

pLDDT: mean 79.04, std 19.01, range [37.62, 98.06]

Organism: NCBI:txid157864

Foldseek 3Di:
DDDDDDDDDPPPPPPPPPVVVVVVVVVVVLVVVVVVLLVLLLVLQLVDLQADFAPVRSQVSSCVVPVDGSQVVCVVNPDPGPVCVCVDPVVPQQWDWDADPVRIIGIHGRDDPVCVVVSVVVVVVVVVVVVVVVVVVVVVVVVVVPPDDDDDD

Secondary structure (DSSP, 8-state):
------------------THHHHHHHHHHHHHHHHHHHHHHHHHHHH-TT-BSSHHHHHHHHHHHHSS-HHHHHHHTT-S-HHHHHHSGGGTTTEEEEE-TTS-EEEEEPPPGGGHHHHHHHHHHHHHHHHHHHHHHHHHHHHHTTSS-----